Protein AF-A0A820N6P4-F1 (afdb_monomer_lite)

Secondary structure (DSSP, 8-state):
-------------TT--S-TTS-SS--------STTSSHHHHHHHHHHSTTTS--S------S-TTSHHHHHHHHHHHTT--HHHHHHHHHH--S-HHHHHHTS----

Organism: NCBI:txid392030

Foldseek 3Di:
DDPDPPDPPPPVPVCCQAAPPADPDDDDDDQDDDPPPCSLVVVLCQQLPPRHDDDPDDDDDDPPCVPLLNVLVVLCVVLPHHSPRSVVCVVPPDDDSVVVSVPDDRDD

InterPro domains:
  IPR027417 P-loop containing nucleoside triphosphate hydrolase [SSF52540] (27-77)

pLDDT: mean 82.81, std 11.42, range [50.34, 95.75]

Sequence (108 aa):
MNNTPVQWKNTESKNQKHHFLLPSPNCRALIVGESGCGKTTLLFRLLLQPDWLDYENLFVFGKSLHQPEYKLLKCGFDMGYSKADILNLFKNGSGDIDNFIEKLPKKG

Structure (mmCIF, N/CA/C/O backbone):
data_AF-A0A820N6P4-F1
#
_entry.id   AF-A0A820N6P4-F1
#
loop_
_atom_site.group_PDB
_atom_site.id
_atom_site.type_symbol
_atom_site.label_atom_id
_atom_site.label_alt_id
_atom_site.label_comp_id
_atom_site.label_asym_id
_atom_site.label_entity_id
_atom_site.label_seq_id
_atom_site.pdbx_PDB_ins_code
_atom_site.Cartn_x
_atom_site.Cartn_y
_atom_site.Cartn_z
_atom_site.occupancy
_atom_site.B_iso_or_equiv
_atom_site.auth_seq_id
_atom_site.auth_comp_id
_atom_site.auth_asym_id
_atom_site.auth_atom_id
_atom_site.pdbx_PDB_model_num
ATOM 1 N N . MET A 1 1 ? -37.676 -19.905 -21.880 1.00 50.34 1 MET A N 1
ATOM 2 C CA . MET A 1 1 ? -36.424 -19.610 -21.151 1.00 50.34 1 MET A CA 1
ATOM 3 C C . MET A 1 1 ? -36.707 -18.397 -20.284 1.00 50.34 1 MET A C 1
ATOM 5 O O . MET A 1 1 ? -37.091 -17.371 -20.828 1.00 50.34 1 MET A O 1
ATOM 9 N N . ASN A 1 2 ? -36.665 -18.543 -18.960 1.00 51.94 2 ASN A N 1
ATOM 10 C CA . ASN A 1 2 ? -37.015 -17.456 -18.045 1.00 51.94 2 ASN A CA 1
ATOM 11 C C . ASN A 1 2 ? -35.807 -16.522 -17.906 1.00 51.94 2 ASN A C 1
ATOM 13 O O . ASN A 1 2 ? -34.783 -16.924 -17.361 1.00 51.94 2 ASN A O 1
ATOM 17 N N . ASN A 1 3 ? -35.935 -15.292 -18.409 1.00 68.06 3 ASN A N 1
ATOM 18 C CA . ASN A 1 3 ? -34.905 -14.247 -18.374 1.00 68.06 3 ASN A CA 1
ATOM 19 C C . ASN A 1 3 ? -34.844 -13.545 -17.008 1.00 68.06 3 ASN A C 1
ATOM 21 O O . ASN A 1 3 ? -34.821 -12.318 -16.940 1.00 68.06 3 ASN A O 1
ATOM 25 N N . THR A 1 4 ? -34.867 -14.297 -15.909 1.00 73.44 4 THR A N 1
ATOM 26 C CA . THR A 1 4 ? -34.727 -13.690 -14.584 1.00 73.44 4 THR A CA 1
ATOM 27 C C . THR A 1 4 ? -33.286 -13.194 -14.440 1.00 73.44 4 THR A C 1
ATOM 29 O O . THR A 1 4 ? -32.370 -14.017 -14.515 1.00 73.44 4 THR A O 1
ATOM 32 N N . PRO A 1 5 ? -33.044 -11.883 -14.248 1.00 72.25 5 PRO A N 1
ATOM 33 C CA . PRO A 1 5 ? -31.697 -11.375 -14.035 1.00 72.25 5 PRO A CA 1
ATOM 34 C C . PRO A 1 5 ? -31.095 -12.053 -12.808 1.00 72.25 5 PRO A C 1
ATOM 36 O O . PRO A 1 5 ? -31.751 -12.154 -11.768 1.00 72.25 5 PRO A O 1
ATOM 39 N N . VAL A 1 6 ? -29.853 -12.520 -12.923 1.00 71.94 6 VAL A N 1
ATOM 40 C CA . VAL A 1 6 ? -29.110 -13.053 -11.781 1.00 71.94 6 VAL A CA 1
ATOM 41 C C . VAL A 1 6 ? -28.920 -11.914 -10.782 1.00 71.94 6 VAL A C 1
ATOM 43 O O . VAL A 1 6 ? -28.127 -11.000 -10.995 1.00 71.94 6 VAL A O 1
ATOM 46 N N . GLN A 1 7 ? -29.696 -11.952 -9.702 1.00 63.22 7 GLN A N 1
ATOM 47 C CA . GLN A 1 7 ? -29.578 -11.026 -8.585 1.00 63.22 7 GLN A CA 1
ATOM 48 C C . GLN A 1 7 ? -28.457 -11.533 -7.677 1.00 63.22 7 GLN A C 1
ATOM 50 O O . GLN A 1 7 ? -28.650 -12.468 -6.896 1.00 63.22 7 GLN A O 1
ATOM 55 N N . TRP A 1 8 ? -27.274 -10.928 -7.779 1.00 63.88 8 TRP A N 1
ATOM 56 C CA . TRP A 1 8 ? -26.223 -11.115 -6.785 1.00 63.88 8 TRP A CA 1
ATOM 57 C C . TRP A 1 8 ? -26.694 -10.437 -5.504 1.00 63.88 8 TRP A C 1
ATOM 59 O O . TRP A 1 8 ? -26.611 -9.218 -5.366 1.00 63.88 8 TRP A O 1
ATOM 69 N N . LYS A 1 9 ? -27.255 -11.217 -4.576 1.00 55.69 9 LYS A N 1
ATOM 70 C CA . LYS A 1 9 ? -27.533 -10.725 -3.229 1.00 55.69 9 LYS A CA 1
ATOM 71 C C . LYS A 1 9 ? -26.193 -10.353 -2.592 1.00 55.69 9 LYS A C 1
ATOM 73 O O . LYS A 1 9 ? -25.538 -11.205 -2.001 1.00 55.69 9 LYS A O 1
ATOM 78 N N . ASN A 1 10 ? -25.811 -9.080 -2.676 1.00 56.69 10 ASN A N 1
ATOM 79 C CA . ASN A 1 10 ? -24.997 -8.467 -1.639 1.00 56.69 10 ASN A CA 1
ATOM 80 C C . ASN A 1 10 ? -25.883 -8.477 -0.395 1.00 56.69 10 ASN A C 1
ATOM 82 O O . ASN A 1 10 ? -26.653 -7.553 -0.154 1.00 56.69 10 ASN A O 1
ATOM 86 N N . THR A 1 11 ? -25.861 -9.575 0.362 1.00 54.66 11 THR A N 1
ATOM 87 C CA . THR A 1 11 ? -26.222 -9.500 1.775 1.00 54.66 11 THR A CA 1
ATOM 88 C C . THR A 1 11 ? -25.377 -8.374 2.331 1.00 54.66 11 THR A C 1
ATOM 90 O O . THR A 1 11 ? -24.156 -8.517 2.343 1.00 54.66 11 THR A O 1
ATOM 93 N N . GLU A 1 12 ? -26.010 -7.256 2.693 1.00 55.12 12 GLU A N 1
ATOM 94 C CA . GLU A 1 12 ? -25.369 -6.176 3.429 1.00 55.12 12 GLU A CA 1
ATOM 95 C C . GLU A 1 12 ? -24.674 -6.817 4.626 1.00 55.12 12 GLU A C 1
ATOM 97 O O . GLU A 1 12 ? -25.294 -7.198 5.625 1.00 55.12 12 GLU A O 1
ATOM 102 N N . SER A 1 13 ? -23.372 -7.048 4.483 1.00 54.78 13 SER A N 1
ATOM 103 C CA . SER A 1 13 ? -22.555 -7.470 5.590 1.00 54.78 13 SER A CA 1
ATOM 104 C C . SER A 1 13 ? -22.497 -6.233 6.465 1.00 54.78 13 SER A C 1
ATOM 106 O O . SER A 1 13 ? -21.884 -5.229 6.119 1.00 54.78 13 SER A O 1
ATOM 108 N N . LYS A 1 14 ? -23.179 -6.280 7.609 1.00 57.78 14 LYS A N 1
ATOM 109 C CA . LYS A 1 14 ? -23.230 -5.175 8.580 1.00 57.78 14 LYS A CA 1
ATOM 110 C C . LYS A 1 14 ? -21.843 -4.718 9.089 1.00 57.78 14 LYS A C 1
ATOM 112 O O . LYS A 1 14 ? -21.780 -3.795 9.883 1.00 57.78 14 LYS A O 1
ATOM 117 N N . ASN A 1 15 ? -20.755 -5.329 8.605 1.00 65.00 15 ASN A N 1
ATOM 118 C CA . ASN A 1 15 ? -19.354 -5.048 8.904 1.00 65.00 15 ASN A CA 1
ATOM 119 C C . ASN A 1 15 ? -18.522 -4.936 7.607 1.00 65.00 15 ASN A C 1
ATOM 121 O O . ASN A 1 15 ? -17.562 -5.688 7.411 1.00 65.00 15 ASN A O 1
ATOM 125 N N . GLN A 1 16 ? -18.899 -4.052 6.680 1.00 68.50 16 GLN A N 1
ATOM 126 C CA . GLN A 1 16 ? -18.074 -3.766 5.505 1.00 68.50 16 GLN A CA 1
ATOM 127 C C . GLN A 1 16 ? -16.839 -2.956 5.942 1.00 68.50 16 GLN A C 1
ATOM 129 O O . GLN A 1 16 ? -16.935 -1.763 6.197 1.00 68.50 16 GLN A O 1
ATOM 134 N N . LYS A 1 17 ? -15.693 -3.635 6.107 1.00 78.31 17 LYS A N 1
ATOM 135 C CA . LYS A 1 17 ? -14.428 -3.015 6.558 1.00 78.31 17 LYS A CA 1
ATOM 136 C C . LYS A 1 17 ? -13.690 -2.274 5.442 1.00 78.31 17 LYS A C 1
ATOM 138 O O . LYS A 1 17 ? -13.019 -1.283 5.681 1.00 78.31 17 LYS A O 1
ATOM 143 N N . HIS A 1 18 ? -13.779 -2.792 4.222 1.00 85.25 18 HIS A N 1
ATOM 144 C CA . HIS A 1 18 ? -13.183 -2.182 3.036 1.00 85.25 18 HIS A CA 1
ATOM 145 C C . HIS A 1 18 ? -14.181 -1.243 2.353 1.00 85.25 18 HIS A C 1
ATOM 147 O O . HIS A 1 18 ? -15.380 -1.303 2.630 1.00 85.25 18 HIS A O 1
ATOM 153 N N . HIS A 1 19 ? -13.709 -0.442 1.397 1.00 88.25 19 HIS A N 1
ATOM 154 C CA . HIS A 1 19 ? -14.581 0.407 0.588 1.00 88.25 19 HIS A CA 1
ATOM 155 C C . HIS A 1 19 ? -15.723 -0.389 -0.046 1.00 88.25 19 HIS A C 1
ATOM 157 O O . HIS A 1 19 ? -15.527 -1.523 -0.490 1.00 88.25 19 HIS A O 1
ATOM 163 N N . PHE A 1 20 ? -16.901 0.228 -0.173 1.00 85.00 20 PHE A N 1
ATOM 164 C CA . PHE A 1 20 ? -18.114 -0.486 -0.580 1.00 85.00 20 PHE A CA 1
ATOM 165 C C . PHE A 1 20 ? -18.056 -1.110 -1.986 1.00 85.00 20 PHE A C 1
ATOM 167 O O . PHE A 1 20 ? -18.813 -2.025 -2.304 1.00 85.00 20 PHE A O 1
ATOM 174 N N . LEU A 1 21 ? -17.141 -0.612 -2.823 1.00 86.81 21 LEU A N 1
ATOM 175 C CA . LEU A 1 21 ? -16.872 -1.120 -4.172 1.00 86.81 21 LEU A CA 1
ATOM 176 C C . LEU A 1 21 ? -16.047 -2.416 -4.187 1.00 86.81 21 LEU A C 1
ATOM 178 O O . LEU A 1 21 ? -15.951 -3.058 -5.232 1.00 86.81 21 LEU A O 1
ATOM 182 N N . LEU A 1 22 ? -15.422 -2.792 -3.069 1.00 86.19 22 LEU A N 1
ATOM 183 C CA . LEU A 1 22 ? -14.648 -4.023 -2.968 1.00 86.19 22 LEU A CA 1
ATOM 184 C C . LEU A 1 22 ? -15.524 -5.192 -2.488 1.00 86.19 22 LEU A C 1
ATOM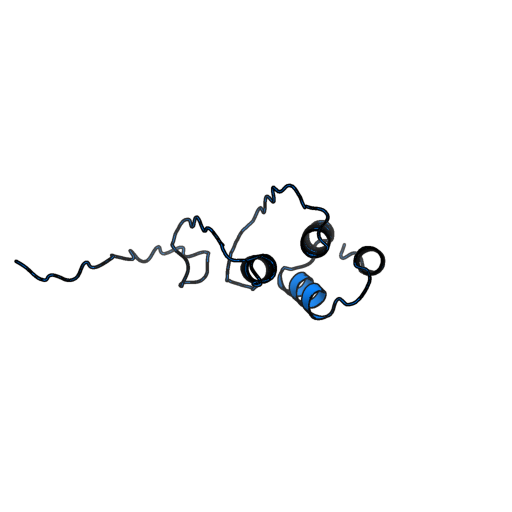 186 O O . LEU A 1 22 ? -16.404 -5.003 -1.642 1.00 86.19 22 LEU A O 1
ATOM 190 N N . PRO A 1 23 ? -15.263 -6.418 -2.983 1.00 84.00 23 PRO A N 1
ATOM 191 C CA . PRO A 1 23 ? -15.920 -7.619 -2.487 1.00 84.00 23 PRO A CA 1
ATOM 192 C C . PRO A 1 23 ? -15.776 -7.772 -0.967 1.00 84.00 23 PRO A C 1
ATOM 194 O O . PRO A 1 23 ? -14.696 -7.575 -0.409 1.00 84.00 23 PRO A O 1
ATOM 197 N N . SER A 1 24 ? -16.868 -8.163 -0.311 1.00 75.94 24 SER A N 1
ATOM 198 C CA . SER A 1 24 ? -16.973 -8.338 1.141 1.00 75.94 24 SER A CA 1
ATOM 199 C C . SER A 1 24 ? -17.375 -9.781 1.484 1.00 75.94 24 SER A C 1
ATOM 201 O O . SER A 1 24 ? -18.088 -10.406 0.695 1.00 75.94 24 SER A O 1
ATOM 203 N N . PRO A 1 25 ? -16.953 -10.340 2.639 1.00 75.31 25 PRO A N 1
ATOM 204 C CA . PRO A 1 25 ? -16.080 -9.738 3.657 1.00 75.31 25 PRO A CA 1
ATOM 205 C C . PRO A 1 25 ? -14.589 -9.827 3.328 1.00 75.31 25 PRO A C 1
ATOM 207 O O . PRO A 1 25 ? -13.810 -9.050 3.861 1.00 75.31 25 PRO A O 1
ATOM 210 N N . ASN A 1 26 ? -14.202 -10.754 2.451 1.00 79.94 26 ASN A N 1
ATOM 211 C CA . ASN A 1 26 ? -12.818 -10.997 2.068 1.00 79.94 26 ASN A CA 1
ATOM 212 C C . ASN A 1 26 ? -12.674 -10.819 0.557 1.00 79.94 26 ASN A C 1
ATOM 214 O O . ASN A 1 26 ? -13.504 -11.310 -0.209 1.00 79.94 26 ASN A O 1
ATOM 218 N N . CYS A 1 27 ? -11.582 -10.197 0.128 1.00 83.50 27 CYS A N 1
ATOM 219 C CA . CYS A 1 27 ? -11.266 -10.013 -1.281 1.00 83.50 27 CYS A CA 1
ATOM 220 C C . CYS A 1 27 ? -9.953 -10.723 -1.627 1.00 83.50 27 CYS A C 1
ATOM 222 O O . CYS A 1 27 ? -8.982 -10.674 -0.873 1.00 83.50 27 CYS A O 1
ATOM 224 N N . ARG A 1 28 ? -9.916 -11.372 -2.793 1.00 89.62 28 ARG A N 1
ATOM 225 C CA . ARG A 1 28 ? -8.671 -11.771 -3.455 1.00 89.62 28 ARG A CA 1
ATOM 226 C C . ARG A 1 28 ? -8.646 -11.075 -4.802 1.00 89.62 28 ARG A C 1
ATOM 228 O O . ARG A 1 28 ? -9.549 -11.275 -5.608 1.00 89.62 28 ARG A O 1
ATOM 235 N N . ALA A 1 29 ? -7.622 -10.267 -5.025 1.00 90.31 29 ALA A N 1
ATOM 236 C CA . ALA A 1 29 ? -7.469 -9.494 -6.245 1.00 90.31 29 ALA A CA 1
ATOM 237 C C . ALA A 1 29 ? -6.187 -9.898 -6.974 1.00 90.31 29 ALA A C 1
ATOM 239 O O . ALA A 1 29 ? -5.168 -10.195 -6.350 1.00 90.31 29 ALA A O 1
ATOM 240 N N . LEU A 1 30 ? -6.248 -9.876 -8.302 1.00 94.00 30 LEU A N 1
ATOM 241 C CA . LEU A 1 30 ? -5.113 -10.078 -9.190 1.00 94.00 30 LEU A CA 1
ATOM 242 C C . LEU A 1 30 ? -5.007 -8.850 -10.102 1.00 94.00 30 LEU A C 1
ATOM 244 O O . LEU A 1 30 ? -5.928 -8.560 -10.859 1.00 94.00 30 LEU A O 1
ATOM 248 N N . ILE A 1 31 ? -3.892 -8.123 -10.011 1.00 93.88 31 ILE A N 1
ATOM 249 C CA . ILE A 1 31 ? -3.618 -6.937 -10.834 1.00 93.88 31 ILE A CA 1
ATOM 250 C C . ILE A 1 31 ? -2.623 -7.337 -11.927 1.00 93.88 31 ILE A C 1
ATOM 252 O O . ILE A 1 31 ? -1.477 -7.673 -11.628 1.00 93.88 31 ILE A O 1
ATOM 256 N N . VAL A 1 32 ? -3.049 -7.302 -13.192 1.00 95.75 32 VAL A N 1
ATOM 257 C CA . VAL A 1 32 ? -2.253 -7.754 -14.348 1.00 95.75 32 VAL A CA 1
ATOM 258 C C . VAL A 1 32 ? -2.272 -6.696 -15.444 1.00 95.75 32 VAL A C 1
ATOM 260 O O . VAL A 1 32 ? -3.256 -5.987 -15.624 1.00 95.75 32 VAL A O 1
ATOM 263 N N . GLY A 1 33 ? -1.157 -6.579 -16.158 1.00 95.56 33 GLY A N 1
ATOM 264 C CA . GLY A 1 33 ? -0.957 -5.634 -17.251 1.00 95.56 33 GLY A CA 1
ATOM 265 C C . GLY A 1 33 ? 0.525 -5.500 -17.592 1.00 95.56 33 GLY A C 1
ATOM 266 O O . GLY A 1 33 ? 1.388 -5.947 -16.826 1.00 95.56 33 GLY A O 1
ATOM 267 N N . GLU A 1 34 ? 0.824 -4.871 -18.725 1.00 95.00 34 GLU A N 1
ATOM 268 C CA . GLU A 1 34 ? 2.187 -4.674 -19.237 1.00 95.00 34 GLU A CA 1
ATOM 269 C C . GLU A 1 34 ? 3.113 -3.946 -18.250 1.00 95.00 34 GLU A C 1
ATOM 271 O O . GLU A 1 34 ? 2.673 -3.288 -17.300 1.00 95.00 34 GLU A O 1
ATOM 276 N N . SER A 1 35 ? 4.428 -4.083 -18.429 1.00 90.44 35 SER A N 1
ATOM 277 C CA . SER A 1 35 ? 5.396 -3.356 -17.600 1.00 90.44 35 SER A CA 1
ATOM 278 C C . SER A 1 35 ? 5.147 -1.843 -17.675 1.00 90.44 35 SER A C 1
ATOM 280 O O . SER A 1 35 ? 4.822 -1.319 -18.732 1.00 90.44 35 SER A O 1
ATOM 282 N N . GLY A 1 36 ? 5.248 -1.142 -16.543 1.00 85.81 36 GLY A N 1
ATOM 283 C CA . GLY A 1 36 ? 5.013 0.306 -16.488 1.00 85.81 36 GLY A CA 1
ATOM 284 C C . GLY A 1 36 ? 3.545 0.765 -16.506 1.00 85.81 36 GLY A C 1
ATOM 285 O O . GLY A 1 36 ? 3.305 1.949 -16.311 1.00 85.81 36 GLY A O 1
ATOM 286 N N . CYS A 1 37 ? 2.543 -0.121 -16.622 1.00 93.06 37 CYS A N 1
ATOM 287 C CA . CYS A 1 37 ? 1.125 0.292 -16.663 1.00 93.06 37 CYS A CA 1
ATOM 288 C C . CYS A 1 37 ? 0.528 0.781 -15.320 1.00 93.06 37 CYS A C 1
ATOM 290 O O . CYS A 1 37 ? -0.683 0.940 -15.193 1.00 93.06 37 CYS A O 1
ATOM 292 N N . GLY A 1 38 ? 1.357 0.989 -14.291 1.00 90.38 38 GLY A N 1
ATOM 293 C CA . GLY A 1 38 ? 0.914 1.537 -13.004 1.00 90.38 38 GLY A CA 1
ATOM 294 C C . GLY A 1 38 ? 0.359 0.524 -11.996 1.00 90.38 38 GLY A C 1
ATOM 295 O O . GLY A 1 38 ? -0.254 0.934 -11.016 1.00 90.38 38 GLY A O 1
ATOM 296 N N . LYS A 1 39 ? 0.592 -0.786 -12.173 1.00 93.44 39 LYS A N 1
ATOM 297 C CA . LYS A 1 39 ? 0.138 -1.835 -11.225 1.00 93.44 39 LYS A CA 1
ATOM 298 C C . LYS A 1 39 ? 0.589 -1.570 -9.788 1.00 93.44 39 LYS A C 1
ATOM 300 O O . LYS A 1 39 ? -0.229 -1.597 -8.875 1.00 93.44 39 LYS A O 1
ATOM 305 N N . THR A 1 40 ? 1.880 -1.289 -9.602 1.00 89.56 40 THR A N 1
ATOM 306 C CA . THR A 1 40 ? 2.454 -0.981 -8.286 1.00 89.56 40 THR A CA 1
ATOM 307 C C . THR A 1 40 ? 1.817 0.282 -7.723 1.00 89.56 40 THR A C 1
ATOM 309 O O . THR A 1 40 ? 1.316 0.269 -6.608 1.00 89.56 40 THR A O 1
ATOM 312 N N . THR A 1 41 ? 1.710 1.347 -8.519 1.00 89.12 41 THR A N 1
ATOM 313 C CA . THR A 1 41 ? 1.061 2.596 -8.100 1.00 89.12 41 THR A CA 1
ATOM 314 C C . THR A 1 41 ? -0.398 2.393 -7.679 1.00 89.12 41 THR A C 1
ATOM 316 O O . THR A 1 41 ? -0.835 2.966 -6.682 1.00 89.12 41 THR A O 1
ATOM 319 N N . LEU A 1 42 ? -1.159 1.571 -8.410 1.00 92.44 42 LEU A N 1
ATOM 320 C CA . LEU A 1 42 ? -2.537 1.224 -8.067 1.00 92.44 42 LEU A CA 1
ATOM 321 C C . LEU A 1 42 ? -2.603 0.453 -6.744 1.00 92.44 42 LEU A C 1
ATOM 323 O O . LEU A 1 42 ? -3.383 0.823 -5.870 1.00 92.44 42 LEU A O 1
ATOM 327 N N . LEU A 1 43 ? -1.764 -0.574 -6.581 1.00 92.62 43 LEU A N 1
ATOM 328 C CA . LEU A 1 43 ? -1.679 -1.352 -5.344 1.00 92.62 43 LEU A CA 1
ATOM 329 C C . LEU A 1 43 ? -1.351 -0.453 -4.145 1.00 92.62 43 LEU A C 1
ATOM 331 O O . LEU A 1 43 ? -2.007 -0.533 -3.113 1.00 92.62 43 LEU A O 1
ATOM 335 N N . PHE A 1 44 ? -0.386 0.450 -4.300 1.00 91.25 44 PHE A N 1
ATOM 336 C CA . PHE A 1 44 ? -0.008 1.407 -3.263 1.00 91.25 44 PHE A CA 1
ATOM 337 C C . PHE A 1 44 ? -1.153 2.337 -2.881 1.00 91.25 44 PHE A C 1
ATOM 339 O O . PHE A 1 44 ? -1.405 2.552 -1.697 1.00 91.25 44 PHE A O 1
ATOM 346 N N . ARG A 1 45 ? -1.887 2.857 -3.868 1.00 91.25 45 ARG A N 1
ATOM 347 C CA . ARG A 1 45 ? -3.074 3.673 -3.600 1.00 91.25 45 ARG A CA 1
ATOM 348 C C . ARG A 1 45 ? -4.154 2.883 -2.868 1.00 91.25 45 ARG A C 1
ATOM 350 O O . ARG A 1 45 ? -4.728 3.430 -1.940 1.00 91.25 45 ARG A O 1
ATOM 357 N N . LEU A 1 46 ? -4.386 1.619 -3.223 1.00 92.88 46 LEU A N 1
ATOM 358 C CA . LEU A 1 46 ? -5.341 0.760 -2.513 1.00 92.88 46 LEU A CA 1
ATOM 359 C C . LEU A 1 46 ? -4.954 0.549 -1.046 1.00 92.88 46 LEU A C 1
ATOM 361 O O . LEU A 1 46 ? -5.822 0.599 -0.181 1.00 92.88 46 LEU A O 1
ATOM 365 N N . LEU A 1 47 ? -3.665 0.346 -0.767 1.00 92.88 47 LEU A N 1
ATOM 366 C CA . LEU A 1 47 ? -3.164 0.127 0.591 1.00 92.88 47 LEU A CA 1
ATOM 367 C C . LEU A 1 47 ? -3.201 1.397 1.455 1.00 92.88 47 LEU A C 1
ATOM 369 O O . LEU A 1 47 ? -3.486 1.325 2.649 1.00 92.88 47 LEU A O 1
ATOM 373 N N . LEU A 1 48 ? -2.885 2.551 0.862 1.00 93.19 48 LEU A N 1
ATOM 374 C CA . LEU A 1 48 ? -2.632 3.792 1.598 1.00 93.19 48 LEU A CA 1
ATOM 375 C C . LEU A 1 48 ? -3.793 4.792 1.586 1.00 93.19 48 LEU A C 1
ATOM 377 O O . LEU A 1 48 ? -3.801 5.714 2.401 1.00 93.19 48 LEU A O 1
ATOM 381 N N . GLN A 1 49 ? -4.757 4.664 0.672 1.00 91.44 49 GLN A N 1
ATOM 382 C CA . GLN A 1 49 ? -5.956 5.497 0.729 1.00 91.44 49 GLN A CA 1
ATOM 383 C C . GLN A 1 49 ? -6.787 5.122 1.964 1.00 91.44 49 GLN A C 1
ATOM 385 O O . GLN A 1 49 ? -7.075 3.935 2.162 1.00 91.44 49 GLN A O 1
ATOM 390 N N . PRO A 1 50 ? -7.177 6.108 2.791 1.00 86.94 50 PRO A N 1
ATOM 391 C CA . PRO A 1 50 ? -8.113 5.882 3.885 1.00 86.94 50 PRO A CA 1
ATOM 392 C C . PRO A 1 50 ? -9.388 5.206 3.377 1.00 86.94 50 PRO A C 1
ATOM 394 O O . PRO A 1 50 ? -9.848 5.503 2.276 1.00 86.94 50 PRO A O 1
ATOM 397 N N . ASP A 1 51 ? -9.924 4.274 4.162 1.00 85.19 51 ASP A N 1
ATOM 398 C CA . ASP A 1 51 ? -11.184 3.562 3.901 1.00 85.19 51 ASP A CA 1
ATOM 399 C C . ASP A 1 51 ? -11.233 2.725 2.609 1.00 85.19 51 ASP A C 1
ATOM 401 O O . ASP A 1 51 ? -12.282 2.185 2.259 1.00 85.19 51 ASP A O 1
ATOM 405 N N . TRP A 1 52 ? -10.112 2.571 1.891 1.00 90.25 52 TRP A N 1
ATOM 406 C CA . TRP A 1 52 ? -10.039 1.734 0.690 1.00 90.25 52 TRP A CA 1
ATOM 407 C C . TRP A 1 52 ? -9.834 0.271 1.054 1.00 90.25 52 TRP A C 1
ATOM 409 O O . TRP A 1 52 ? -10.778 -0.522 1.031 1.00 90.25 52 TRP A O 1
ATOM 419 N N . LEU A 1 53 ? -8.600 -0.082 1.413 1.00 90.38 53 LEU A N 1
ATOM 420 C CA . LEU A 1 53 ? -8.262 -1.392 1.941 1.00 90.38 53 LEU A CA 1
ATOM 421 C C . LEU A 1 53 ? -7.940 -1.258 3.429 1.00 90.38 53 LEU A C 1
ATOM 423 O O . LEU A 1 53 ? -6.855 -0.814 3.815 1.00 90.38 53 LEU A O 1
ATOM 427 N N . ASP A 1 54 ? -8.897 -1.628 4.270 1.00 87.88 54 ASP A N 1
ATOM 428 C CA . ASP A 1 54 ? -8.659 -1.699 5.708 1.00 87.88 54 ASP A CA 1
ATOM 429 C C . ASP A 1 54 ? -7.934 -2.992 6.114 1.00 87.88 54 ASP A C 1
ATOM 431 O O . ASP A 1 54 ? -8.263 -4.079 5.636 1.00 87.88 54 ASP A O 1
ATOM 435 N N . TYR A 1 55 ? -6.910 -2.867 6.955 1.00 88.19 55 TYR A N 1
ATOM 436 C CA . TYR A 1 55 ? -6.082 -3.979 7.420 1.00 88.19 55 TYR A CA 1
ATOM 437 C C . TYR A 1 55 ? -5.335 -3.594 8.696 1.00 88.19 55 TYR A C 1
ATOM 439 O O . TYR A 1 55 ? -4.828 -2.481 8.814 1.00 88.19 55 TYR A O 1
ATOM 447 N N . GLU A 1 56 ? -5.213 -4.554 9.612 1.00 85.06 56 GLU A N 1
ATOM 448 C CA . GLU A 1 56 ? -4.371 -4.434 10.811 1.00 85.06 56 GLU A CA 1
ATOM 449 C C . GLU A 1 56 ? -2.937 -4.894 10.528 1.00 85.06 56 GLU A C 1
ATOM 451 O O . GLU A 1 56 ? -1.977 -4.276 10.973 1.00 85.06 56 GLU A O 1
ATOM 456 N N . ASN A 1 57 ? -2.790 -5.963 9.737 1.00 87.62 57 ASN A N 1
ATOM 457 C CA . ASN A 1 57 ? -1.506 -6.570 9.401 1.00 87.62 57 ASN A CA 1
ATOM 458 C C . ASN A 1 57 ? -1.324 -6.613 7.882 1.00 87.62 57 ASN A C 1
ATOM 460 O 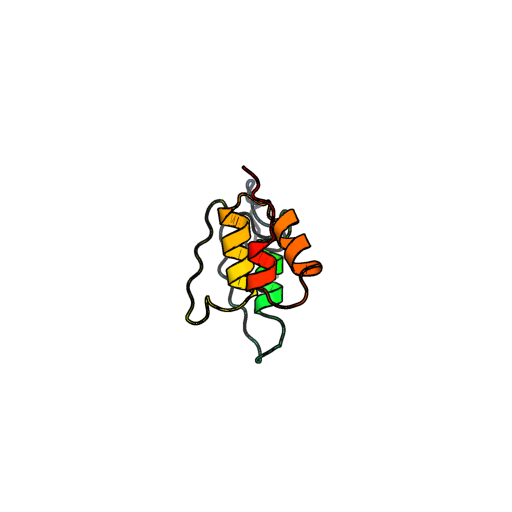O . ASN A 1 57 ? -2.225 -7.043 7.158 1.00 87.62 57 ASN A O 1
ATOM 464 N N . LEU A 1 58 ? -0.146 -6.208 7.405 1.00 91.00 58 LEU A N 1
ATOM 465 C CA . LEU A 1 58 ? 0.225 -6.248 5.992 1.00 91.00 58 LEU A CA 1
ATOM 466 C C . LEU A 1 58 ? 1.446 -7.145 5.796 1.00 91.00 58 LEU A C 1
ATOM 468 O O . LEU A 1 58 ? 2.528 -6.857 6.299 1.00 91.00 58 LEU A O 1
ATOM 472 N N . PHE A 1 59 ? 1.280 -8.199 5.002 1.00 91.06 59 PHE A N 1
ATOM 473 C CA . PHE A 1 59 ? 2.366 -9.088 4.603 1.00 91.06 59 PHE A CA 1
ATOM 474 C C . PHE A 1 59 ? 2.679 -8.874 3.124 1.00 91.06 59 PHE A C 1
ATOM 476 O O . PHE A 1 59 ? 1.798 -9.008 2.274 1.00 91.06 59 PHE A O 1
ATOM 483 N N . VAL A 1 60 ? 3.932 -8.548 2.809 1.00 89.44 60 VAL A N 1
ATOM 484 C CA . VAL A 1 60 ? 4.386 -8.319 1.433 1.00 89.44 60 VAL A CA 1
ATOM 485 C C . VAL A 1 60 ? 5.426 -9.371 1.074 1.00 89.44 60 VAL A C 1
ATOM 487 O O . VAL A 1 60 ? 6.466 -9.476 1.717 1.00 89.44 60 VAL A O 1
ATOM 490 N N . PHE A 1 61 ? 5.151 -10.130 0.015 1.00 89.06 61 PHE A N 1
ATOM 491 C CA . PHE A 1 61 ? 6.053 -11.141 -0.526 1.00 89.06 61 PHE A CA 1
ATOM 492 C C . PHE A 1 61 ? 6.378 -10.795 -1.975 1.00 89.06 61 PHE A C 1
ATOM 494 O O . PHE A 1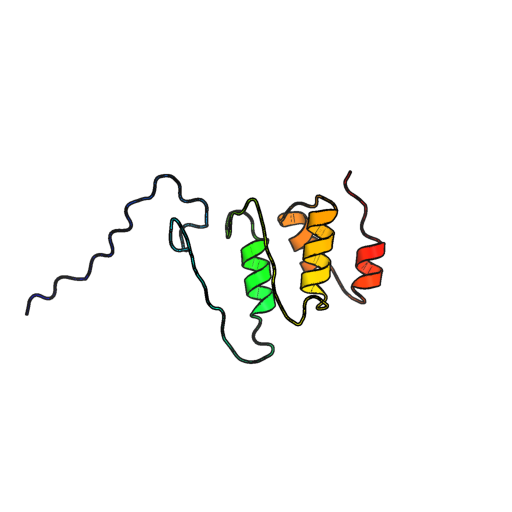 61 ? 5.486 -10.473 -2.759 1.00 89.06 61 PHE A O 1
ATOM 501 N N . GLY A 1 62 ? 7.647 -10.878 -2.359 1.00 85.00 62 GLY A N 1
ATOM 502 C CA . GLY A 1 62 ? 8.040 -10.613 -3.735 1.00 85.00 62 GLY A CA 1
ATOM 503 C C . GLY A 1 62 ? 9.532 -10.776 -3.965 1.00 85.00 62 GLY A C 1
ATOM 504 O O . GLY A 1 62 ? 10.328 -10.743 -3.032 1.00 85.00 62 GLY A O 1
ATOM 505 N N . LYS A 1 63 ? 9.912 -10.928 -5.236 1.00 83.38 63 LYS A N 1
ATOM 506 C CA . LYS A 1 63 ? 11.324 -10.998 -5.649 1.00 83.38 63 LYS A CA 1
ATOM 507 C C . LYS A 1 63 ? 12.017 -9.630 -5.654 1.00 83.38 63 LYS A C 1
ATOM 509 O O . LYS A 1 63 ? 13.237 -9.571 -5.624 1.00 83.38 63 LYS A O 1
ATOM 514 N N . SER A 1 64 ? 11.250 -8.540 -5.698 1.00 81.38 64 SER A N 1
ATOM 515 C CA . SER A 1 64 ? 11.758 -7.178 -5.915 1.00 81.38 64 SER A CA 1
ATOM 516 C C . SER A 1 64 ? 11.365 -6.223 -4.787 1.00 81.38 64 SER A C 1
ATOM 518 O O . SER A 1 64 ? 10.949 -5.096 -5.035 1.00 81.38 64 SER A O 1
ATOM 520 N N . LEU A 1 65 ? 11.534 -6.651 -3.533 1.00 82.50 65 LEU A N 1
ATOM 521 C CA . LEU A 1 65 ? 11.302 -5.803 -2.350 1.00 82.50 65 LEU A CA 1
ATOM 522 C C . LEU A 1 65 ? 12.267 -4.604 -2.257 1.00 82.50 65 LEU A C 1
ATOM 524 O O . LEU A 1 65 ? 12.076 -3.720 -1.431 1.00 82.50 65 LEU A O 1
ATOM 528 N N . HIS A 1 66 ? 13.286 -4.557 -3.116 1.00 82.88 66 HIS A N 1
ATOM 529 C CA . HIS A 1 66 ? 14.229 -3.445 -3.228 1.00 82.88 66 HIS A CA 1
ATOM 530 C C . HIS A 1 66 ? 13.671 -2.232 -3.984 1.00 82.88 66 HIS A C 1
ATOM 532 O O . HIS A 1 66 ? 14.338 -1.198 -4.015 1.00 82.88 66 HIS A O 1
ATOM 538 N N . GLN A 1 67 ? 12.495 -2.344 -4.613 1.00 83.88 67 GLN A N 1
ATOM 539 C CA . GLN A 1 67 ? 11.896 -1.206 -5.307 1.00 83.88 67 GLN A CA 1
ATOM 540 C C . GLN A 1 67 ? 11.589 -0.064 -4.314 1.00 83.88 67 GLN A C 1
ATOM 542 O O . GLN A 1 67 ? 11.149 -0.344 -3.190 1.00 83.88 67 GLN A O 1
ATOM 547 N N . PRO A 1 68 ? 11.822 1.204 -4.706 1.00 86.12 68 PRO A N 1
ATOM 548 C CA . PRO A 1 68 ? 11.662 2.378 -3.844 1.00 86.12 68 PRO A CA 1
ATOM 549 C C . PRO A 1 68 ? 10.331 2.435 -3.099 1.00 86.12 68 PRO A C 1
ATOM 551 O O . PRO A 1 68 ? 10.279 2.779 -1.920 1.00 86.12 68 PRO A O 1
ATOM 554 N N . GLU A 1 69 ? 9.253 2.048 -3.774 1.00 86.00 69 GLU A N 1
ATOM 555 C CA . GLU A 1 69 ? 7.904 2.092 -3.239 1.00 86.00 69 GLU A CA 1
ATOM 556 C C . GLU A 1 69 ? 7.778 1.168 -2.022 1.00 86.00 69 GLU A C 1
ATOM 558 O O . GLU A 1 69 ? 7.293 1.584 -0.970 1.00 86.00 69 GLU A O 1
ATOM 563 N N . TYR A 1 70 ? 8.279 -0.069 -2.116 1.00 89.56 70 TYR A N 1
ATOM 564 C CA . TYR A 1 70 ? 8.229 -1.028 -1.007 1.00 89.56 70 TYR A CA 1
ATOM 565 C C . TYR A 1 70 ? 9.156 -0.641 0.145 1.00 89.56 70 TYR A C 1
ATOM 567 O O . TYR A 1 70 ? 8.787 -0.841 1.305 1.00 89.56 70 TYR A O 1
ATOM 575 N N . LYS A 1 71 ? 10.317 -0.039 -0.149 1.00 89.81 71 LYS A N 1
ATOM 576 C CA . LYS A 1 71 ? 11.208 0.513 0.882 1.00 89.81 71 LYS A CA 1
ATOM 577 C C . LYS A 1 71 ? 10.511 1.614 1.683 1.00 89.81 71 LYS A C 1
ATOM 579 O O . LYS A 1 71 ? 10.518 1.563 2.912 1.00 89.81 71 LYS A O 1
ATOM 584 N N . LEU A 1 72 ? 9.863 2.559 0.998 1.00 89.81 72 LEU A N 1
ATOM 585 C CA . LEU A 1 72 ? 9.126 3.646 1.643 1.00 89.81 72 LEU A CA 1
ATOM 586 C C . LEU A 1 72 ? 7.944 3.119 2.459 1.00 89.81 72 LEU A C 1
ATOM 588 O O . LEU A 1 72 ? 7.730 3.574 3.578 1.00 89.81 72 LEU A O 1
ATOM 592 N N . LEU A 1 73 ? 7.207 2.139 1.924 1.00 91.38 73 LEU A N 1
ATOM 593 C CA . LEU A 1 73 ? 6.081 1.514 2.619 1.00 91.38 73 LEU A CA 1
ATOM 594 C C . LEU A 1 73 ? 6.522 0.886 3.940 1.00 91.38 73 LEU A C 1
ATOM 596 O O . LEU A 1 73 ? 5.942 1.170 4.986 1.00 91.38 73 LEU A O 1
ATOM 600 N N . LYS A 1 74 ? 7.567 0.051 3.883 1.00 91.38 74 LYS A N 1
ATOM 601 C CA . LYS A 1 74 ? 8.123 -0.623 5.055 1.00 91.38 74 LYS A CA 1
ATOM 602 C C . LYS A 1 74 ? 8.633 0.398 6.068 1.00 91.38 74 LYS A C 1
ATOM 604 O O . LYS A 1 74 ? 8.254 0.336 7.229 1.00 91.38 74 LYS A O 1
ATOM 609 N N . CYS A 1 75 ? 9.439 1.358 5.619 1.00 90.56 75 CYS A N 1
ATOM 610 C CA . CYS A 1 75 ? 9.996 2.386 6.491 1.00 90.56 75 CYS A CA 1
ATOM 611 C C . CYS A 1 75 ? 8.907 3.228 7.165 1.00 90.56 75 CYS A C 1
ATOM 613 O O . CYS A 1 75 ? 8.987 3.490 8.360 1.00 90.56 75 CYS A O 1
ATOM 615 N N . GLY A 1 76 ? 7.886 3.639 6.410 1.00 91.12 76 GLY A N 1
ATOM 616 C CA . GLY A 1 76 ? 6.771 4.418 6.931 1.00 91.12 76 GLY A CA 1
ATOM 617 C C . GLY A 1 76 ? 6.037 3.684 8.050 1.00 91.12 76 GLY A C 1
ATOM 618 O O . GLY A 1 76 ? 5.840 4.252 9.121 1.00 91.12 76 GLY A O 1
ATOM 619 N N . PHE A 1 77 ? 5.693 2.411 7.837 1.00 90.94 77 PHE A N 1
ATOM 620 C CA . PHE A 1 77 ? 5.034 1.613 8.874 1.00 90.94 77 PHE A CA 1
ATOM 621 C C . PHE A 1 77 ? 5.942 1.336 10.077 1.00 90.94 77 PHE A C 1
ATOM 623 O O . PHE A 1 77 ? 5.493 1.509 11.207 1.00 90.94 77 PHE A O 1
ATOM 630 N N . ASP A 1 78 ? 7.214 0.989 9.858 1.00 90.81 78 ASP A N 1
ATOM 631 C CA . ASP A 1 78 ? 8.182 0.742 10.939 1.00 90.81 78 ASP A CA 1
ATOM 632 C C . ASP A 1 78 ? 8.411 1.994 11.813 1.00 90.81 78 ASP A C 1
ATOM 634 O O . ASP A 1 78 ? 8.699 1.881 13.002 1.00 90.81 78 ASP A O 1
ATOM 638 N N . MET A 1 79 ? 8.274 3.191 11.234 1.00 90.31 79 MET A N 1
ATOM 639 C CA . MET A 1 79 ? 8.378 4.484 11.922 1.00 90.31 79 MET A CA 1
ATOM 640 C C . MET A 1 79 ? 7.032 5.011 12.457 1.00 90.31 79 MET A C 1
ATOM 642 O O . MET A 1 79 ? 6.954 6.170 12.859 1.00 90.31 79 MET A O 1
ATOM 646 N N . GLY A 1 80 ? 5.958 4.215 12.419 1.00 90.06 80 GLY A N 1
ATOM 647 C CA . GLY A 1 80 ? 4.658 4.593 12.985 1.00 90.06 80 GLY A CA 1
ATOM 648 C C . GLY A 1 80 ? 3.885 5.655 12.192 1.00 90.06 80 GLY A C 1
ATOM 649 O O . GLY A 1 80 ? 2.974 6.290 12.727 1.00 90.06 80 GLY A O 1
ATOM 650 N N . TYR A 1 81 ? 4.219 5.880 10.919 1.00 91.12 81 TYR A N 1
ATOM 651 C CA . TYR A 1 81 ? 3.464 6.805 10.077 1.00 91.12 81 TYR A CA 1
ATOM 652 C C . TYR A 1 81 ? 2.067 6.269 9.757 1.00 91.12 81 TYR A C 1
ATOM 654 O O . TYR A 1 81 ? 1.863 5.079 9.511 1.00 91.12 81 TYR A O 1
ATOM 662 N N . SER A 1 82 ? 1.095 7.181 9.685 1.00 91.12 82 SER A N 1
ATOM 663 C CA . SER A 1 82 ? -0.249 6.840 9.223 1.00 91.12 82 SER A CA 1
ATOM 664 C C . SER A 1 82 ? -0.264 6.550 7.716 1.00 91.12 82 SER A C 1
ATOM 666 O O . SER A 1 82 ? 0.573 7.057 6.966 1.00 91.12 82 SER A O 1
ATOM 668 N N . LYS A 1 83 ? -1.266 5.799 7.235 1.00 91.81 83 LYS A N 1
ATOM 669 C CA . LYS A 1 83 ? -1.474 5.546 5.793 1.00 91.81 83 LYS A CA 1
ATOM 670 C C . LYS A 1 83 ? -1.466 6.845 4.967 1.00 91.81 83 LYS A C 1
ATOM 672 O O . LYS A 1 83 ? -0.830 6.909 3.915 1.00 91.81 83 LYS A O 1
ATOM 677 N N . ALA A 1 84 ? -2.116 7.892 5.480 1.00 91.38 84 ALA A N 1
ATOM 678 C CA . ALA A 1 84 ? -2.179 9.205 4.843 1.00 91.38 84 ALA A CA 1
ATOM 679 C C . ALA A 1 84 ? -0.810 9.902 4.792 1.00 91.38 84 ALA A C 1
ATOM 681 O O . ALA A 1 84 ? -0.458 10.477 3.761 1.00 91.38 84 ALA A O 1
ATOM 682 N N . ASP A 1 85 ? -0.018 9.816 5.865 1.00 91.25 85 ASP A N 1
ATOM 683 C CA . ASP A 1 85 ? 1.332 10.378 5.873 1.00 91.25 85 ASP A CA 1
ATOM 684 C C . ASP A 1 85 ? 2.224 9.677 4.841 1.00 91.25 85 ASP A C 1
ATOM 686 O O . ASP A 1 85 ? 2.858 10.346 4.028 1.00 91.25 85 ASP A O 1
ATOM 690 N N . ILE A 1 86 ? 2.221 8.338 4.809 1.00 91.50 86 ILE A N 1
ATOM 691 C CA . ILE A 1 86 ? 3.007 7.552 3.842 1.00 91.50 86 ILE A CA 1
ATOM 692 C C . ILE A 1 86 ? 2.584 7.893 2.407 1.00 91.50 86 ILE A C 1
ATOM 694 O O . ILE A 1 86 ? 3.429 8.052 1.525 1.00 91.50 86 ILE A O 1
ATOM 698 N N . LEU A 1 87 ? 1.284 8.073 2.160 1.00 91.00 87 LEU A N 1
ATOM 699 C CA . LEU A 1 87 ? 0.784 8.499 0.854 1.00 91.00 87 LEU A CA 1
ATOM 700 C C . LEU A 1 87 ? 1.282 9.898 0.464 1.00 91.00 87 LEU A C 1
ATOM 702 O O . LEU A 1 87 ? 1.586 10.139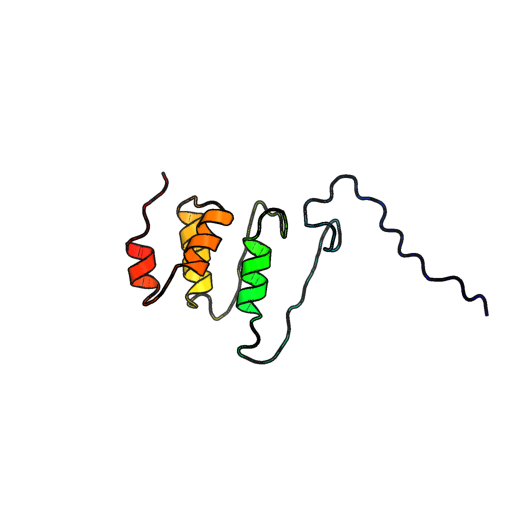 -0.705 1.00 91.00 87 LEU A O 1
ATOM 706 N N . ASN A 1 88 ? 1.360 10.825 1.417 1.00 89.44 88 ASN A N 1
ATOM 707 C CA . ASN A 1 88 ? 1.897 12.162 1.171 1.00 89.44 88 ASN A CA 1
ATOM 708 C C . ASN A 1 88 ? 3.402 12.113 0.888 1.00 89.44 88 ASN A C 1
ATOM 710 O O . ASN A 1 88 ? 3.858 12.780 -0.041 1.00 89.44 88 ASN A O 1
ATOM 714 N N . LEU A 1 89 ? 4.155 11.270 1.603 1.00 88.62 89 LEU A N 1
ATOM 715 C CA . LEU A 1 89 ? 5.564 11.005 1.297 1.00 88.62 89 LEU A CA 1
ATOM 716 C C . LEU A 1 89 ? 5.726 10.446 -0.121 1.00 88.62 89 LEU A C 1
ATOM 718 O O . LEU A 1 89 ? 6.616 10.875 -0.842 1.00 88.62 89 LEU A O 1
ATOM 722 N N . PHE A 1 90 ? 4.830 9.560 -0.560 1.00 84.50 90 PHE A N 1
ATOM 723 C CA . PHE A 1 90 ? 4.853 9.016 -1.919 1.00 84.50 90 PHE A CA 1
ATOM 724 C C . PHE A 1 90 ? 4.587 10.075 -3.000 1.00 84.50 90 PHE A C 1
ATOM 726 O O . PHE A 1 90 ? 5.190 10.039 -4.067 1.00 84.50 90 PHE A O 1
ATOM 733 N N . LYS A 1 91 ? 3.672 11.017 -2.745 1.00 83.75 91 LYS A N 1
ATOM 734 C CA . LYS A 1 91 ? 3.334 12.092 -3.696 1.00 83.75 91 LYS A CA 1
ATOM 735 C C . LYS A 1 91 ? 4.423 13.159 -3.800 1.00 83.75 91 LYS A C 1
ATOM 737 O O . LYS A 1 91 ? 4.601 13.726 -4.872 1.00 83.75 91 LYS A O 1
ATOM 742 N N . ASN A 1 92 ? 5.099 13.441 -2.688 1.00 80.06 92 ASN A N 1
ATOM 743 C CA . ASN A 1 92 ? 6.054 14.545 -2.575 1.00 80.06 92 ASN A CA 1
ATOM 744 C C . ASN A 1 92 ? 7.516 14.080 -2.650 1.00 80.06 92 ASN A C 1
ATOM 746 O O . ASN A 1 92 ? 8.416 14.905 -2.784 1.00 80.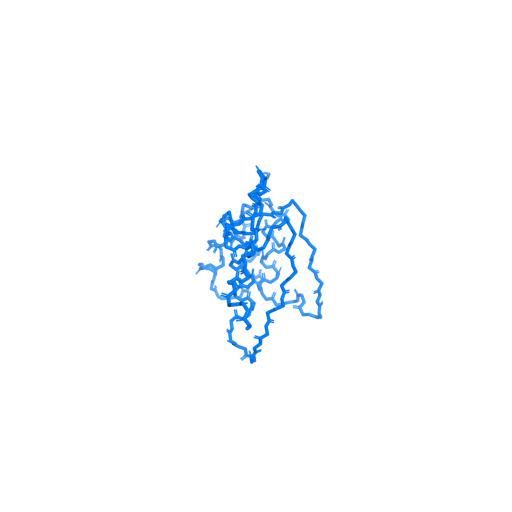06 92 ASN A O 1
ATOM 750 N N . GLY A 1 93 ? 7.760 12.775 -2.527 1.00 68.69 93 GLY A N 1
ATOM 751 C CA . GLY A 1 93 ? 9.082 12.178 -2.603 1.00 68.69 93 GLY A CA 1
ATOM 752 C C . GLY A 1 93 ? 9.631 12.263 -4.021 1.00 68.69 93 GLY A C 1
ATOM 753 O O . GLY A 1 93 ? 9.059 11.715 -4.960 1.00 68.69 93 GLY A O 1
ATOM 754 N N . SER A 1 94 ? 10.763 12.941 -4.172 1.00 63.44 94 SER A N 1
ATOM 755 C CA . SER A 1 94 ? 11.504 13.024 -5.428 1.00 63.44 94 SER A CA 1
ATOM 756 C C . SER A 1 94 ? 12.989 12.806 -5.170 1.00 63.44 94 SER A C 1
ATOM 758 O O . SER A 1 94 ? 13.517 13.317 -4.182 1.00 63.44 94 SER A O 1
ATOM 760 N N . GLY A 1 95 ? 13.667 12.111 -6.082 1.00 72.69 95 GLY A N 1
ATOM 761 C CA . GLY A 1 95 ? 15.102 11.846 -5.994 1.00 72.69 95 GLY A CA 1
ATOM 762 C C . GLY A 1 95 ? 15.429 10.462 -5.437 1.00 72.69 95 GLY A C 1
ATOM 763 O O . GLY A 1 95 ? 14.640 9.527 -5.555 1.00 72.69 95 GLY A O 1
ATOM 764 N N . ASP A 1 96 ? 16.632 10.330 -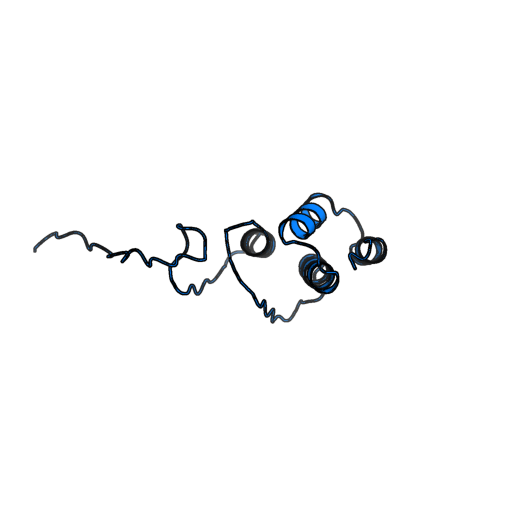4.884 1.00 82.69 96 ASP A N 1
ATOM 765 C CA . ASP A 1 96 ? 17.126 9.073 -4.328 1.00 82.69 96 ASP A CA 1
ATOM 766 C C . ASP A 1 96 ? 16.341 8.684 -3.066 1.00 82.69 96 ASP A C 1
ATOM 768 O O . ASP A 1 96 ? 16.284 9.436 -2.089 1.00 82.69 96 ASP A O 1
ATOM 772 N N . ILE A 1 97 ? 15.712 7.508 -3.109 1.00 82.94 97 ILE A N 1
ATOM 773 C CA . ILE A 1 97 ? 14.801 7.057 -2.057 1.00 82.94 97 ILE A CA 1
ATOM 774 C C . ILE A 1 97 ? 15.520 6.745 -0.747 1.00 82.94 97 ILE A C 1
ATOM 776 O O . ILE A 1 97 ? 14.948 6.962 0.317 1.00 82.94 97 ILE A O 1
ATOM 780 N N . ASP A 1 98 ? 16.758 6.257 -0.811 1.00 84.31 98 ASP A N 1
ATOM 781 C CA . ASP A 1 98 ? 17.505 5.855 0.375 1.00 84.31 98 ASP A CA 1
ATOM 782 C C . ASP A 1 98 ? 17.921 7.115 1.155 1.00 84.31 98 ASP A C 1
ATOM 784 O O . ASP A 1 98 ? 17.621 7.235 2.343 1.00 84.31 98 ASP A O 1
ATOM 788 N N . ASN A 1 99 ? 18.430 8.136 0.456 1.00 85.00 99 ASN A N 1
ATOM 789 C CA . ASN A 1 99 ? 18.701 9.458 1.035 1.00 85.00 99 ASN A CA 1
ATOM 790 C C . ASN A 1 99 ? 17.441 10.156 1.568 1.00 85.00 99 ASN A C 1
ATOM 792 O O . ASN A 1 99 ? 17.504 10.907 2.545 1.00 85.00 99 ASN A O 1
ATOM 796 N N . PHE A 1 100 ? 16.303 9.984 0.891 1.00 85.00 100 PHE A N 1
ATOM 797 C CA . PHE A 1 100 ? 15.031 10.543 1.341 1.00 85.00 100 PHE A CA 1
ATOM 798 C C . PHE A 1 100 ? 14.572 9.883 2.644 1.00 85.00 100 PHE A C 1
ATOM 800 O O . PHE A 1 100 ? 14.232 10.586 3.594 1.00 85.00 100 PHE A O 1
ATOM 807 N N . ILE A 1 101 ? 14.617 8.548 2.701 1.00 84.94 101 ILE A N 1
ATOM 808 C CA . ILE A 1 101 ? 14.243 7.752 3.873 1.00 84.94 101 ILE A CA 1
ATOM 809 C C . ILE A 1 101 ? 15.112 8.101 5.087 1.00 84.94 101 ILE A C 1
ATOM 811 O O . ILE A 1 101 ? 14.575 8.280 6.179 1.00 84.94 101 ILE A O 1
ATOM 815 N N . GLU A 1 102 ? 16.427 8.265 4.915 1.00 85.00 102 GLU A N 1
ATOM 816 C CA . GLU A 1 102 ? 17.338 8.632 6.013 1.00 85.00 102 GLU A CA 1
ATOM 817 C C . GLU A 1 102 ? 16.995 9.975 6.672 1.00 85.00 102 GLU A C 1
ATOM 819 O O . GLU A 1 102 ? 17.261 10.177 7.857 1.00 85.00 102 GLU A O 1
ATOM 824 N N . LYS A 1 103 ? 16.385 10.894 5.918 1.00 84.50 103 LYS A N 1
ATOM 825 C CA . LYS A 1 103 ? 16.013 12.234 6.389 1.00 84.50 103 LYS A CA 1
ATOM 826 C C . LYS A 1 103 ? 14.609 12.295 6.988 1.00 84.50 103 LYS A C 1
ATOM 828 O O . LYS A 1 103 ? 14.207 13.362 7.455 1.00 84.50 103 LYS A O 1
ATOM 833 N N . LEU A 1 104 ? 13.850 11.195 6.970 1.00 83.44 104 LEU A N 1
ATOM 834 C CA . LEU A 1 104 ? 12.504 11.177 7.531 1.00 83.44 104 LEU A CA 1
ATOM 835 C C . LEU A 1 104 ? 12.556 11.330 9.059 1.00 83.44 104 LEU A C 1
ATOM 837 O O . LEU A 1 104 ? 13.311 10.621 9.731 1.00 83.44 104 LEU A O 1
ATOM 841 N N . PRO A 1 105 ? 11.738 12.223 9.643 1.00 78.81 105 PRO A N 1
ATOM 842 C CA . PRO A 1 105 ? 11.661 12.345 11.089 1.00 78.81 105 PRO A CA 1
ATOM 843 C C . PRO A 1 105 ? 11.089 11.054 11.684 1.00 78.81 105 PRO A C 1
ATOM 845 O O . PRO A 1 105 ? 10.106 10.507 11.186 1.00 78.81 105 PRO A O 1
ATOM 848 N N . LYS A 1 106 ? 11.679 10.551 12.769 1.00 72.44 106 LYS A N 1
ATOM 849 C CA . LYS A 1 106 ? 11.107 9.408 13.489 1.00 72.44 106 LYS A CA 1
ATOM 850 C C . LYS A 1 106 ? 9.901 9.901 14.286 1.00 72.44 106 LYS A C 1
ATOM 852 O O . LYS A 1 106 ? 10.073 10.727 15.182 1.00 72.44 106 LYS A O 1
ATOM 857 N N . LYS A 1 107 ? 8.694 9.428 13.961 1.00 65.62 107 LYS A N 1
ATOM 858 C CA . LYS A 1 107 ? 7.552 9.557 14.872 1.00 65.62 107 LYS A CA 1
ATOM 859 C C . LYS A 1 107 ? 7.744 8.490 15.957 1.00 65.62 107 LYS A C 1
ATOM 861 O O . LYS A 1 107 ? 7.920 7.320 15.633 1.00 65.62 107 LYS A O 1
ATOM 866 N N . GLY A 1 108 ? 7.886 8.944 17.202 1.00 53.31 108 GLY A N 1
ATOM 867 C CA . GLY A 1 108 ? 8.040 8.083 18.379 1.00 53.31 108 GLY A CA 1
ATOM 868 C C . GLY A 1 108 ? 6.742 7.390 18.750 1.00 53.31 108 GLY A C 1
ATOM 869 O O . GLY A 1 108 ? 5.673 7.972 18.456 1.00 53.31 108 GLY A O 1
#

Radius of gyration: 17.92 Å; chains: 1; bounding box: 56×34×40 Å